Protein AF-A0A1S8KR55-F1 (afdb_monomer_lite)

pLDDT: mean 74.18, std 13.65, range [35.09, 95.5]

Foldseek 3Di:
DDDDPPPPDDDDDWDADPVRDTDDDDDDDDDPDDPPVVVVVVVVVVVVVCCVVVLNADCPPPVNVPPQPPVNVCVSNVSVVVVVVVVVVVVVVVVQVVVVVVQVVCVVVVVDDDDPNPDDDDDDDPDDDPVVVVVVVCVVVVHDDDQLVVLVPDPPRPDSVVVVVVVVVVVVVPPPPPPPPDD

InterPro domains:
  IPR021145 Portal protein SPP1 Gp6-like [PF05133] (16-171)

Organism: NCBI:txid29394

Sequence (183 aa):
IELNKEIGALLMETGVDAQGKQTKLEAKYIHKEYDVNGTESYKTRIQRDIHKFSHTPDLSDEHFSGTQSGEAMKYKLFSLEQSRAMKERHFKQGLEARYQLVENMAGVTREFTGDLSGLDYVFTPNLPESINEELVSFTNAGGRISNKTLLSQLSFVSDVEKELEMLEEEDGIIDVPVDHAHE

Structure (mmCIF, N/CA/C/O backbone):
data_AF-A0A1S8KR55-F1
#
_entry.id   AF-A0A1S8KR55-F1
#
loop_
_atom_site.group_PDB
_atom_site.id
_atom_site.type_symbol
_atom_site.label_atom_id
_atom_site.label_alt_id
_atom_site.label_comp_id
_atom_site.label_asym_id
_atom_site.label_entity_id
_atom_site.label_seq_id
_atom_site.pdbx_PDB_ins_code
_atom_site.Cartn_x
_atom_site.Cartn_y
_atom_site.Cartn_z
_atom_site.occupancy
_atom_site.B_iso_or_equiv
_atom_site.auth_seq_id
_atom_site.auth_comp_id
_atom_site.auth_asym_id
_atom_site.auth_atom_id
_atom_site.pdbx_PDB_model_num
ATOM 1 N N . ILE A 1 1 ? -55.321 -18.138 41.008 1.00 48.50 1 ILE A N 1
ATOM 2 C CA . ILE A 1 1 ? -55.511 -17.228 39.853 1.00 48.50 1 ILE A CA 1
ATOM 3 C C . ILE A 1 1 ? -56.856 -17.576 39.245 1.00 48.50 1 ILE A C 1
ATOM 5 O O . ILE A 1 1 ? -56.966 -18.620 38.612 1.00 48.50 1 ILE A O 1
ATOM 9 N N . GLU A 1 2 ? -57.876 -16.764 39.500 1.00 38.81 2 GLU A N 1
ATOM 10 C CA . GLU A 1 2 ? -59.190 -16.923 38.873 1.00 38.81 2 GLU A CA 1
ATOM 11 C C . GLU A 1 2 ? -59.319 -15.938 37.709 1.00 38.81 2 GLU A C 1
ATOM 13 O O . GLU A 1 2 ? -58.985 -14.760 37.829 1.00 38.81 2 GLU A O 1
ATOM 18 N N . LEU A 1 3 ? -59.760 -16.439 36.554 1.00 35.09 3 LEU A N 1
ATOM 19 C CA . LEU A 1 3 ? -59.959 -15.643 35.346 1.00 35.09 3 LEU A CA 1
ATOM 20 C C . LEU A 1 3 ? -61.436 -15.256 35.244 1.00 35.09 3 LEU A C 1
ATOM 22 O O . LEU A 1 3 ? -62.271 -16.101 34.922 1.00 35.09 3 LEU A O 1
ATOM 26 N N . ASN A 1 4 ? -61.754 -13.978 35.453 1.00 41.84 4 ASN A N 1
ATOM 27 C CA . ASN A 1 4 ? -63.063 -13.448 35.090 1.00 41.84 4 ASN A CA 1
ATOM 28 C C . ASN A 1 4 ? -63.005 -12.904 33.651 1.00 41.84 4 ASN A C 1
ATOM 30 O O . ASN A 1 4 ? -62.329 -11.915 33.366 1.00 41.84 4 ASN A O 1
ATOM 34 N N . LYS A 1 5 ? -63.662 -13.610 32.723 1.00 47.94 5 LYS A N 1
ATOM 35 C CA . LYS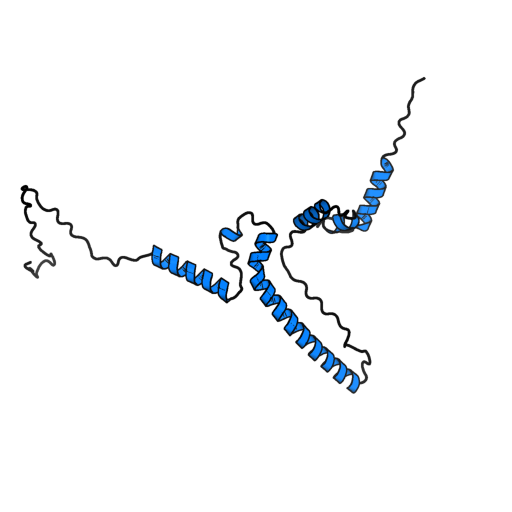 A 1 5 ? -63.553 -13.389 31.270 1.00 47.94 5 LYS A CA 1
ATOM 36 C C . LYS A 1 5 ? -64.206 -12.093 30.772 1.00 47.94 5 LYS A C 1
ATOM 38 O O . LYS A 1 5 ? -63.986 -11.744 29.618 1.00 47.94 5 LYS A O 1
ATOM 43 N N . GLU A 1 6 ? -64.959 -11.373 31.602 1.00 46.41 6 GLU A N 1
ATOM 44 C CA . GLU A 1 6 ? -65.736 -10.212 31.142 1.00 46.41 6 GLU A CA 1
ATOM 45 C C . GLU A 1 6 ? -64.978 -8.874 31.137 1.00 46.41 6 GLU A C 1
ATOM 47 O O . GLU A 1 6 ? -65.433 -7.940 30.485 1.00 46.41 6 GLU A O 1
ATOM 52 N N . ILE A 1 7 ? -63.817 -8.752 31.801 1.00 41.72 7 ILE A N 1
ATOM 53 C CA . ILE A 1 7 ? -63.145 -7.438 31.968 1.00 41.72 7 ILE A CA 1
ATOM 54 C C . ILE A 1 7 ? -61.688 -7.426 31.460 1.00 41.72 7 ILE A C 1
ATOM 56 O O . ILE A 1 7 ? -61.031 -6.392 31.471 1.00 41.72 7 ILE A O 1
ATOM 60 N N . GLY A 1 8 ? -61.144 -8.549 30.973 1.00 47.53 8 GLY A N 1
ATOM 61 C CA . GLY A 1 8 ? -59.757 -8.591 30.471 1.00 47.53 8 GLY A CA 1
ATOM 62 C C . GLY A 1 8 ? -58.700 -8.180 31.512 1.00 47.53 8 GLY A C 1
ATOM 63 O O . GLY A 1 8 ? -57.584 -7.820 31.149 1.00 47.53 8 GLY A O 1
ATOM 64 N N . ALA A 1 9 ? -59.047 -8.218 32.801 1.00 48.78 9 ALA A N 1
ATOM 65 C CA . ALA A 1 9 ? -58.175 -7.868 33.912 1.00 48.78 9 ALA A CA 1
ATOM 66 C C . ALA A 1 9 ? -57.801 -9.136 34.685 1.00 48.78 9 ALA A C 1
ATOM 68 O O . ALA A 1 9 ? -58.667 -9.893 35.130 1.00 48.78 9 ALA A O 1
ATOM 69 N N . LEU A 1 10 ? -56.497 -9.374 34.831 1.00 58.06 10 LEU A N 1
ATOM 70 C CA . LEU A 1 10 ? -55.959 -10.498 35.588 1.00 58.06 10 LEU A CA 1
ATOM 71 C C . LEU A 1 10 ? -55.885 -10.084 37.064 1.00 58.06 10 LEU A C 1
ATOM 73 O O . LEU A 1 10 ? -55.024 -9.297 37.452 1.00 58.06 10 LEU A O 1
ATOM 77 N N . LEU A 1 11 ? -56.824 -10.574 37.874 1.00 53.31 11 LEU A N 1
ATOM 78 C CA . LEU A 1 11 ? -56.822 -10.373 39.323 1.00 53.31 11 LEU A CA 1
ATOM 79 C C . LEU A 1 11 ? -55.702 -11.221 39.938 1.00 53.31 11 LEU A C 1
ATOM 81 O O . LEU A 1 11 ? -55.753 -12.452 39.941 1.00 53.31 11 LEU A O 1
ATOM 85 N N . MET A 1 12 ? -54.663 -10.546 40.425 1.00 61.03 12 MET A N 1
ATOM 86 C CA . MET A 1 12 ? -53.560 -11.150 41.168 1.00 61.03 12 MET A CA 1
ATOM 87 C C . MET A 1 12 ? -53.692 -10.771 42.642 1.00 61.03 12 MET A C 1
ATOM 89 O O . MET A 1 12 ? -53.681 -9.592 42.992 1.00 61.03 12 MET A O 1
ATOM 93 N N . GLU A 1 13 ? -53.831 -11.776 43.501 1.00 58.59 13 GLU A N 1
ATOM 94 C CA . GLU A 1 13 ? -53.926 -11.586 44.947 1.00 58.59 13 GLU A CA 1
ATOM 95 C C . GLU A 1 13 ? -52.554 -11.218 45.525 1.00 58.59 13 GLU A C 1
ATOM 97 O O . GLU A 1 13 ? -51.565 -11.924 45.324 1.00 58.59 13 GLU A O 1
ATOM 102 N N . THR A 1 14 ? -52.486 -10.101 46.250 1.00 64.44 14 THR A N 1
ATOM 103 C CA . THR A 1 14 ? -51.285 -9.708 46.995 1.00 64.44 14 THR A CA 1
ATOM 104 C C . THR A 1 14 ? -51.297 -10.381 48.363 1.00 64.44 14 THR A C 1
ATOM 106 O O . THR A 1 14 ? -52.250 -10.213 49.124 1.00 64.44 14 THR A O 1
ATOM 109 N N . GLY A 1 15 ? -50.237 -11.114 48.701 1.00 65.00 15 GLY A N 1
ATOM 110 C CA . GLY A 1 15 ? -50.041 -11.666 50.042 1.00 65.00 15 GLY A CA 1
ATOM 111 C C . GLY A 1 15 ? -49.484 -10.631 51.026 1.00 65.00 15 GLY A C 1
ATOM 112 O O . GLY A 1 15 ? -48.908 -9.612 50.631 1.00 65.00 15 GLY A O 1
ATOM 113 N N . VAL A 1 16 ? -49.619 -10.906 52.320 1.00 62.62 16 VAL A N 1
ATOM 114 C CA . VAL A 1 16 ? -48.899 -10.202 53.392 1.00 62.62 16 VAL A CA 1
ATOM 115 C C . VAL A 1 16 ? -47.647 -11.001 53.750 1.00 62.62 16 VAL A C 1
ATOM 117 O O . VAL A 1 16 ? -47.724 -12.208 53.964 1.00 62.62 16 VAL A O 1
ATOM 120 N N . ASP A 1 17 ? -46.498 -10.330 53.793 1.00 62.62 17 ASP A N 1
ATOM 121 C CA . ASP A 1 17 ? -45.246 -10.877 54.335 1.00 62.62 17 ASP A CA 1
ATOM 122 C C . ASP A 1 17 ? -45.388 -11.121 55.858 1.00 62.62 17 ASP A C 1
ATOM 124 O O . ASP A 1 17 ? -46.218 -10.492 56.517 1.00 62.62 17 ASP A O 1
ATOM 128 N N . ALA A 1 18 ? -44.556 -11.990 56.440 1.00 61.16 18 ALA A N 1
ATOM 129 C CA . ALA A 1 18 ? -44.474 -12.315 57.868 1.00 61.16 18 ALA A CA 1
ATOM 130 C C . ALA A 1 18 ? -44.276 -11.092 58.796 1.00 61.16 18 ALA A C 1
ATOM 132 O O . ALA A 1 18 ? -44.384 -11.212 60.015 1.00 61.16 18 ALA A O 1
ATOM 133 N N . GLN A 1 19 ? -43.996 -9.912 58.237 1.00 65.38 19 GLN A N 1
ATOM 134 C CA . GLN A 1 19 ? -43.867 -8.624 58.927 1.00 65.38 19 GLN A CA 1
ATOM 135 C C . GLN A 1 19 ? -45.086 -7.689 58.736 1.00 65.38 19 GLN A C 1
ATOM 137 O O . GLN A 1 19 ? -45.020 -6.511 59.076 1.00 65.38 19 GLN A O 1
ATOM 142 N N . GLY A 1 20 ? -46.203 -8.170 58.172 1.00 62.66 20 GLY A N 1
ATOM 143 C CA . GLY A 1 20 ? -47.449 -7.400 58.025 1.00 62.66 20 GLY A CA 1
ATOM 144 C C . GLY A 1 20 ? -47.432 -6.330 56.925 1.00 62.66 20 GLY A C 1
ATOM 145 O O . GLY A 1 20 ? -48.348 -5.512 56.843 1.00 62.66 20 GLY A O 1
ATOM 146 N N . LYS A 1 21 ? -46.411 -6.322 56.059 1.00 68.56 21 LYS A N 1
ATOM 147 C CA . LYS A 1 21 ? -46.303 -5.395 54.926 1.00 68.56 21 LYS A CA 1
ATOM 148 C C . LYS A 1 21 ? -46.985 -5.986 53.688 1.00 68.56 21 LYS A C 1
ATOM 150 O O . LYS A 1 21 ? -46.761 -7.148 53.350 1.00 68.56 21 LYS A O 1
ATOM 155 N N . GLN A 1 22 ? -47.799 -5.179 53.003 1.00 62.44 22 GLN A N 1
ATOM 156 C CA . GLN A 1 22 ? -48.393 -5.564 51.719 1.00 62.44 22 GLN A CA 1
ATOM 157 C C . GLN A 1 22 ? -47.282 -5.794 50.687 1.00 62.44 22 GLN A C 1
ATOM 159 O O . GLN A 1 22 ? -46.414 -4.936 50.494 1.00 62.44 22 GLN A O 1
ATOM 164 N N . THR A 1 23 ? -47.296 -6.957 50.035 1.00 63.84 23 THR A N 1
ATOM 165 C CA . THR A 1 23 ? -46.367 -7.243 48.938 1.00 63.84 23 THR A CA 1
ATOM 166 C C . THR A 1 23 ? -46.661 -6.312 47.762 1.00 63.84 23 THR A C 1
ATOM 168 O O . THR A 1 23 ? -47.798 -6.178 47.310 1.00 63.84 23 THR A O 1
ATOM 171 N N . LYS A 1 24 ? -45.628 -5.604 47.290 1.00 60.06 24 LYS A N 1
ATOM 172 C CA . LYS A 1 24 ? -45.752 -4.647 46.187 1.00 60.06 24 LYS A CA 1
ATOM 173 C C . LYS A 1 24 ? -45.819 -5.430 44.876 1.00 60.06 24 LYS A C 1
ATOM 175 O O . LYS A 1 24 ? -44.810 -5.961 44.422 1.00 60.06 24 LYS A O 1
ATOM 180 N N . LEU A 1 25 ? -47.012 -5.517 44.299 1.00 61.47 25 LEU A N 1
ATOM 181 C CA . LEU A 1 25 ? -47.251 -6.187 43.027 1.00 61.47 25 LEU A CA 1
ATOM 182 C C . LEU A 1 25 ? -47.184 -5.157 41.893 1.00 61.47 25 LEU A C 1
ATOM 184 O O . LEU A 1 25 ? -48.006 -4.247 41.822 1.00 61.47 25 LEU A O 1
ATOM 188 N N . GLU A 1 26 ? -46.190 -5.282 41.016 1.00 64.94 26 GLU A N 1
ATOM 189 C CA . GLU A 1 26 ? -46.048 -4.425 39.837 1.00 64.94 26 GLU A CA 1
ATOM 190 C C . GLU A 1 26 ? -46.506 -5.186 38.589 1.00 64.94 26 GLU A C 1
ATOM 192 O O . GLU A 1 26 ? -45.839 -6.115 38.136 1.00 64.94 26 GLU A O 1
ATOM 197 N N . ALA A 1 27 ? -47.641 -4.783 38.014 1.00 68.12 27 ALA A N 1
ATOM 198 C CA . ALA A 1 27 ? -48.063 -5.239 36.695 1.00 68.12 27 ALA A CA 1
ATOM 199 C C . ALA A 1 27 ? -47.317 -4.429 35.621 1.00 68.12 27 ALA A C 1
ATOM 201 O O . ALA A 1 27 ? -47.519 -3.220 35.495 1.00 68.12 27 ALA A O 1
ATOM 202 N N . LYS A 1 28 ? -46.437 -5.085 34.857 1.00 72.31 28 LYS A N 1
ATOM 203 C CA . LYS A 1 28 ? -45.714 -4.494 33.719 1.00 72.31 28 LYS A CA 1
ATOM 204 C C . LYS A 1 28 ? -46.181 -5.141 32.418 1.00 72.31 28 LYS A C 1
ATOM 206 O O . LYS A 1 28 ? -46.459 -6.337 32.378 1.00 72.31 28 LYS A O 1
ATOM 211 N N . TYR A 1 29 ? -46.248 -4.351 31.350 1.00 74.25 29 TYR A N 1
ATOM 212 C CA . TYR A 1 29 ? -46.485 -4.877 30.008 1.00 74.25 29 TYR A CA 1
ATOM 213 C C . TYR A 1 29 ? -45.286 -5.720 29.556 1.00 74.25 29 TYR A C 1
ATOM 215 O O . TYR A 1 29 ? -44.140 -5.271 29.651 1.00 74.25 29 TYR A O 1
ATOM 223 N N . ILE A 1 30 ? -45.553 -6.919 29.028 1.00 74.00 30 ILE A N 1
ATOM 224 C CA . ILE A 1 30 ? -44.538 -7.733 28.351 1.00 74.00 30 ILE A CA 1
ATOM 225 C C . ILE A 1 30 ? -44.193 -7.023 27.042 1.00 74.00 30 ILE A C 1
ATOM 227 O O . ILE A 1 30 ? -44.995 -6.990 26.110 1.00 74.00 30 ILE A O 1
ATOM 231 N N . HIS A 1 31 ? -43.006 -6.435 26.981 1.00 71.31 31 HIS A N 1
ATOM 232 C CA . HIS A 1 31 ? -42.427 -5.886 25.763 1.00 71.31 31 HIS A CA 1
ATOM 233 C C . HIS A 1 31 ? -41.264 -6.780 25.332 1.00 71.31 31 HIS A C 1
ATOM 235 O O . HIS A 1 31 ? -40.634 -7.434 26.161 1.00 71.31 31 HIS A O 1
ATOM 241 N N . LYS A 1 32 ? -40.994 -6.846 24.024 1.00 75.56 32 LYS A N 1
ATOM 242 C CA . LYS A 1 32 ? -39.779 -7.505 23.536 1.00 75.56 32 LYS A CA 1
ATOM 243 C C . LYS A 1 32 ? -38.587 -6.664 23.982 1.00 75.56 32 LYS A C 1
ATOM 245 O O . LYS A 1 32 ? -38.435 -5.536 23.521 1.00 75.56 32 LYS A O 1
ATOM 250 N N . GLU A 1 33 ? -37.778 -7.205 24.880 1.00 74.44 33 GLU A N 1
ATOM 251 C CA . GLU A 1 33 ? -36.482 -6.626 25.208 1.00 74.44 33 GLU A CA 1
ATOM 252 C C . GLU A 1 33 ? -35.559 -6.816 24.000 1.00 74.44 33 GLU A C 1
ATOM 254 O O . GLU A 1 33 ? -35.331 -7.938 23.546 1.00 74.44 33 GLU A O 1
ATOM 259 N N . TYR A 1 34 ? -35.084 -5.709 23.434 1.00 76.44 34 TYR A N 1
ATOM 260 C CA . TYR A 1 34 ? -34.089 -5.730 22.370 1.00 76.44 34 TYR A CA 1
ATOM 261 C C . TYR A 1 34 ? -32.732 -5.397 22.969 1.00 76.44 34 TYR A C 1
ATOM 263 O O . TYR A 1 34 ? -32.545 -4.317 23.530 1.00 76.44 34 TYR A O 1
ATOM 271 N N . ASP A 1 35 ? -31.771 -6.302 22.800 1.00 81.81 35 ASP A N 1
ATOM 272 C CA . ASP A 1 35 ? -30.373 -6.003 23.085 1.00 81.81 35 ASP A CA 1
ATOM 273 C C . ASP A 1 35 ? -29.774 -5.194 21.925 1.00 81.81 35 ASP A C 1
ATOM 275 O O . ASP A 1 35 ? -29.168 -5.720 20.983 1.00 81.81 35 ASP A O 1
ATOM 279 N N . VAL A 1 36 ? -30.004 -3.881 21.971 1.00 84.81 36 VAL A N 1
ATOM 280 C CA . VAL A 1 36 ? -29.442 -2.931 21.004 1.00 84.81 36 VAL A CA 1
ATOM 281 C C . VAL A 1 36 ? -27.911 -2.953 21.079 1.00 84.81 36 VAL A C 1
ATOM 283 O O . VAL A 1 36 ? -27.250 -2.942 20.045 1.00 84.81 36 VAL A O 1
ATOM 286 N N . ASN A 1 37 ? -27.342 -3.090 22.279 1.00 87.88 37 ASN A N 1
ATOM 287 C CA . ASN A 1 37 ? -25.895 -3.064 22.494 1.00 87.88 37 ASN A CA 1
ATOM 288 C C . ASN A 1 37 ? -25.196 -4.293 21.893 1.00 87.88 37 ASN A C 1
ATOM 290 O O . ASN A 1 37 ? -24.160 -4.156 21.235 1.00 87.88 37 ASN A O 1
ATOM 294 N N . GLY A 1 38 ? -25.767 -5.487 22.069 1.00 87.62 38 GLY A N 1
ATOM 295 C CA . GLY A 1 38 ? -25.260 -6.710 21.446 1.00 87.62 38 GLY A CA 1
ATOM 296 C C . GLY A 1 38 ? -25.376 -6.669 19.924 1.00 87.62 38 GLY A C 1
ATOM 297 O O . GLY A 1 38 ? -24.446 -7.060 19.216 1.00 87.62 38 GLY A O 1
ATOM 298 N N . THR A 1 39 ? -26.482 -6.121 19.412 1.00 89.00 39 THR A N 1
ATOM 299 C CA . THR A 1 39 ? -26.710 -5.984 17.967 1.00 89.00 39 THR A CA 1
ATOM 300 C C . THR A 1 39 ? -25.712 -5.020 17.323 1.00 89.00 39 THR A C 1
ATOM 302 O O . THR A 1 39 ? -25.133 -5.346 16.287 1.00 89.00 39 THR A O 1
ATOM 305 N N . GLU A 1 40 ? -25.464 -3.859 17.932 1.00 89.69 40 GLU A N 1
ATOM 306 C CA . GLU A 1 40 ? -24.466 -2.902 17.440 1.00 89.69 40 GLU A CA 1
ATOM 307 C C . GLU A 1 40 ? -23.046 -3.474 17.524 1.00 89.69 40 GLU A C 1
ATOM 309 O O . GLU A 1 40 ? -22.308 -3.436 16.542 1.00 89.69 40 GLU A O 1
ATOM 314 N N . SER A 1 41 ? -22.691 -4.137 18.630 1.00 90.38 41 SER A N 1
ATOM 315 C CA . SER A 1 41 ? -21.387 -4.808 18.766 1.00 90.38 41 SER A CA 1
ATOM 316 C C . SER A 1 41 ? -21.153 -5.860 17.674 1.00 90.38 41 SER A C 1
ATOM 318 O O . SER A 1 41 ? -20.046 -5.992 17.143 1.00 90.38 41 SER A O 1
ATOM 320 N N . TYR A 1 42 ? -22.201 -6.605 17.309 1.00 91.19 42 TYR A N 1
ATOM 321 C CA . TYR A 1 42 ? -22.146 -7.586 16.229 1.00 91.19 42 TYR A CA 1
ATOM 322 C C . TYR A 1 42 ? -21.947 -6.933 14.854 1.00 91.19 42 TYR A C 1
ATOM 324 O O . TYR A 1 42 ? -21.111 -7.399 14.077 1.00 91.19 42 TYR A O 1
ATOM 332 N N . LYS A 1 43 ? -22.647 -5.827 14.566 1.00 91.38 43 LYS A N 1
ATOM 333 C CA . LYS A 1 43 ? -22.465 -5.057 13.322 1.00 91.38 43 LYS A CA 1
ATOM 334 C C . LYS A 1 43 ? -21.041 -4.521 13.194 1.00 91.38 43 LYS A C 1
ATOM 336 O O . LYS A 1 43 ? -20.411 -4.739 12.161 1.00 91.38 43 LYS A O 1
ATOM 341 N N . THR A 1 44 ? -20.498 -3.917 14.252 1.00 90.44 44 THR A N 1
ATOM 342 C CA . THR A 1 44 ? -19.117 -3.404 14.265 1.00 90.44 44 THR A CA 1
ATOM 343 C C . THR A 1 44 ? -18.100 -4.518 14.026 1.00 90.44 44 THR A C 1
ATOM 345 O O . THR A 1 44 ? -17.105 -4.327 13.325 1.00 90.44 44 THR A O 1
ATOM 348 N N . ARG A 1 45 ? -18.343 -5.717 14.572 1.00 90.69 45 ARG A N 1
ATOM 349 C CA . ARG A 1 45 ? -17.504 -6.884 14.284 1.00 90.69 45 ARG A CA 1
ATOM 350 C C . ARG A 1 45 ? -17.576 -7.286 12.812 1.00 90.69 45 ARG A C 1
ATOM 352 O O . ARG A 1 45 ? -16.523 -7.490 12.221 1.00 90.69 45 ARG A O 1
ATOM 359 N N . ILE A 1 46 ? -18.772 -7.385 12.228 1.00 92.81 46 ILE A N 1
ATOM 360 C CA . ILE A 1 46 ? -18.928 -7.724 10.805 1.00 92.81 46 ILE A CA 1
ATOM 361 C C . ILE A 1 46 ? -18.199 -6.708 9.929 1.00 92.81 46 ILE A C 1
ATOM 363 O O . ILE A 1 46 ? -17.462 -7.114 9.038 1.00 92.81 46 ILE A O 1
ATOM 367 N N . GLN A 1 47 ? -18.361 -5.409 10.193 1.00 89.69 47 GLN A N 1
ATOM 368 C CA . GLN A 1 47 ? -17.649 -4.359 9.463 1.00 89.69 47 GLN A CA 1
ATOM 369 C C . GLN A 1 47 ? -16.134 -4.587 9.528 1.00 89.69 47 GLN A C 1
ATOM 371 O O . GLN A 1 47 ? -15.475 -4.671 8.492 1.00 89.69 47 GLN A O 1
ATOM 376 N N . ARG A 1 48 ? -15.584 -4.792 10.730 1.00 87.50 48 ARG A N 1
ATOM 377 C CA . ARG A 1 48 ? -14.150 -5.059 10.913 1.00 87.50 48 ARG A CA 1
ATOM 378 C C . ARG A 1 48 ? -13.688 -6.324 10.184 1.00 87.50 48 ARG A C 1
ATOM 380 O O . ARG A 1 48 ? -12.627 -6.317 9.563 1.00 87.50 48 ARG A O 1
ATOM 387 N N . ASP A 1 49 ? -14.475 -7.394 10.249 1.00 90.38 49 ASP A N 1
ATOM 388 C CA . ASP A 1 49 ? -14.175 -8.660 9.580 1.00 90.38 49 ASP A CA 1
ATOM 389 C C . ASP A 1 49 ? -14.187 -8.485 8.049 1.00 90.38 49 ASP A C 1
ATOM 391 O O . ASP A 1 49 ? -13.273 -8.968 7.382 1.00 90.38 49 ASP A O 1
ATOM 395 N N . ILE A 1 50 ? -15.140 -7.726 7.491 1.00 91.56 50 ILE A N 1
ATOM 396 C CA . ILE A 1 50 ? -15.179 -7.392 6.058 1.00 91.56 50 ILE A CA 1
ATOM 397 C C . ILE A 1 50 ? -13.878 -6.710 5.646 1.00 91.56 50 ILE A C 1
ATOM 399 O O . ILE A 1 50 ? -13.199 -7.241 4.775 1.00 91.56 50 ILE A O 1
ATOM 403 N N . HIS A 1 51 ? -13.493 -5.611 6.301 1.00 88.50 51 HIS A N 1
ATOM 404 C CA . HIS A 1 51 ? -12.273 -4.861 5.970 1.00 88.50 51 HIS A CA 1
ATOM 405 C C . HIS A 1 51 ? -10.999 -5.709 6.098 1.00 88.50 51 HIS A C 1
ATOM 407 O O . HIS A 1 51 ? -10.086 -5.612 5.273 1.00 88.50 51 HIS A O 1
ATOM 413 N N . LYS A 1 52 ? -10.955 -6.603 7.094 1.00 85.38 52 LYS A N 1
ATOM 414 C CA . LYS A 1 52 ? -9.847 -7.542 7.289 1.00 85.38 52 LYS A CA 1
ATOM 415 C C . LYS A 1 52 ? -9.733 -8.560 6.151 1.00 85.38 52 LYS A C 1
ATOM 417 O O . LYS A 1 52 ? -8.622 -8.868 5.731 1.00 85.38 52 LYS A O 1
ATOM 422 N N . PHE A 1 53 ? -10.850 -9.093 5.655 1.00 88.25 53 PHE A N 1
ATOM 423 C CA . PHE A 1 53 ? -10.842 -10.105 4.592 1.00 88.25 53 PHE A CA 1
ATOM 424 C C . PHE A 1 53 ? -10.766 -9.508 3.185 1.00 88.25 53 PHE A C 1
ATOM 426 O O . PHE A 1 53 ? -10.130 -10.085 2.302 1.00 88.25 53 PHE A O 1
ATOM 433 N N . SER A 1 54 ? -11.373 -8.346 2.954 1.00 88.44 54 SER A N 1
ATOM 434 C CA . SER A 1 54 ? -11.342 -7.653 1.663 1.00 88.44 54 SER A CA 1
ATOM 435 C C . SER A 1 54 ? -10.009 -6.958 1.389 1.00 88.44 54 SER A C 1
ATOM 437 O O . SER A 1 54 ? -9.795 -6.501 0.268 1.00 88.44 54 SER A O 1
ATOM 439 N N . HIS A 1 55 ? -9.112 -6.887 2.380 1.00 85.00 55 HIS A N 1
ATOM 440 C CA . HIS A 1 55 ? -7.859 -6.129 2.308 1.00 85.00 55 HIS A CA 1
ATOM 441 C C . HIS A 1 55 ? -8.103 -4.638 2.005 1.00 85.00 55 HIS A C 1
ATOM 443 O O . HIS A 1 55 ? -7.229 -3.963 1.461 1.00 85.00 55 HIS A O 1
ATOM 449 N N . THR A 1 56 ? -9.293 -4.119 2.338 1.00 85.56 56 THR A N 1
ATOM 450 C CA . THR A 1 56 ? -9.635 -2.704 2.163 1.00 85.56 56 THR A CA 1
ATOM 451 C C . THR A 1 56 ? -9.538 -1.994 3.507 1.00 85.56 56 THR A C 1
ATOM 453 O O . THR A 1 56 ? -10.272 -2.371 4.423 1.00 85.56 56 THR A O 1
ATOM 456 N N . PRO A 1 57 ? -8.692 -0.964 3.650 1.00 80.56 57 PRO A N 1
ATOM 457 C CA . PRO A 1 57 ? -8.606 -0.198 4.888 1.00 80.56 57 PRO A CA 1
ATOM 458 C C . PRO A 1 57 ? -9.943 0.495 5.180 1.00 80.56 57 PRO A C 1
ATOM 460 O O . PRO A 1 57 ? -10.634 0.937 4.261 1.00 80.56 57 PRO A O 1
ATOM 463 N N . ASP A 1 58 ? -10.311 0.576 6.457 1.00 81.25 58 ASP A N 1
ATOM 464 C CA . ASP A 1 58 ? -11.422 1.417 6.903 1.00 81.25 58 ASP A CA 1
ATOM 465 C C . ASP A 1 58 ? -10.888 2.834 7.148 1.00 81.25 58 ASP A C 1
ATOM 467 O O . ASP A 1 58 ? -10.071 3.056 8.042 1.00 81.25 58 ASP A O 1
ATOM 471 N N . LEU A 1 59 ? -11.309 3.780 6.307 1.00 75.12 59 LEU A N 1
ATOM 472 C CA . LEU A 1 59 ? -10.913 5.190 6.401 1.00 75.12 59 LEU A CA 1
ATOM 473 C C . LEU A 1 59 ? -11.764 5.969 7.418 1.00 75.12 59 LEU A C 1
ATOM 475 O O . LEU A 1 59 ? -11.443 7.112 7.731 1.00 75.12 59 LEU A O 1
ATOM 479 N N . SER A 1 60 ? -12.863 5.374 7.891 1.00 72.94 60 SER A N 1
ATOM 480 C CA . SER A 1 60 ? -13.827 5.990 8.810 1.00 72.94 60 SER A CA 1
ATOM 481 C C . SER A 1 60 ? -13.627 5.592 10.272 1.00 72.94 60 SER A C 1
ATOM 483 O O . SER A 1 60 ? -14.303 6.130 11.145 1.00 72.94 60 SER A O 1
ATOM 485 N N . ASP A 1 61 ? -12.700 4.672 10.548 1.00 69.69 61 ASP A N 1
ATOM 486 C CA . ASP A 1 61 ? -12.348 4.273 11.908 1.00 69.69 61 ASP A CA 1
ATOM 487 C C . ASP A 1 61 ? -11.812 5.489 12.693 1.00 69.69 61 ASP A C 1
ATOM 489 O O . ASP A 1 61 ? -10.957 6.228 12.201 1.00 69.69 61 ASP A O 1
ATOM 493 N N . GLU A 1 62 ? -12.270 5.701 13.931 1.00 64.75 62 GLU A N 1
ATOM 494 C CA . GLU A 1 62 ? -11.779 6.776 14.814 1.00 64.75 62 GLU A CA 1
ATOM 495 C C . GLU A 1 62 ? -10.259 6.684 15.027 1.00 64.75 62 GLU A C 1
ATOM 497 O O . GLU A 1 62 ? -9.565 7.693 15.194 1.00 64.75 62 GLU A O 1
ATOM 502 N N . HIS A 1 63 ? -9.701 5.472 14.939 1.00 65.62 63 HIS A N 1
ATOM 503 C CA . HIS A 1 63 ? -8.258 5.258 14.972 1.00 65.62 63 HIS A CA 1
ATOM 504 C C . HIS A 1 63 ? -7.529 5.783 13.726 1.00 65.62 63 HIS A C 1
ATOM 506 O O . HIS A 1 63 ? -6.305 5.921 13.760 1.00 65.62 63 HIS A O 1
ATOM 512 N N . PHE A 1 64 ? -8.232 6.040 12.621 1.00 61.81 64 PHE A N 1
ATOM 513 C CA . PHE A 1 64 ? -7.721 6.652 11.392 1.00 61.81 64 PHE A CA 1
ATOM 514 C C . PHE A 1 64 ? -7.694 8.185 11.473 1.00 61.81 64 PHE A C 1
ATOM 516 O O . PHE A 1 64 ? -6.769 8.787 10.940 1.00 61.81 64 PHE A O 1
ATOM 523 N N . SER A 1 65 ? -8.635 8.808 12.193 1.00 59.94 65 SER A N 1
ATOM 524 C CA . SER A 1 65 ? -8.709 10.272 12.350 1.00 59.94 65 SER A CA 1
ATOM 525 C C . SER A 1 65 ? -7.785 10.863 13.424 1.00 59.94 65 SER A C 1
ATOM 527 O O . SER A 1 65 ? -7.665 12.082 13.524 1.00 59.94 65 SER A O 1
ATOM 529 N N . GLY A 1 66 ? -7.152 10.029 14.255 1.00 59.22 66 GLY A N 1
ATOM 530 C CA . GLY A 1 66 ? -6.140 10.485 15.213 1.00 59.22 66 GLY A CA 1
ATOM 531 C C . GLY A 1 66 ? -4.830 10.866 14.521 1.00 59.22 66 GLY A C 1
ATOM 532 O O . GLY A 1 66 ? -4.589 10.438 13.399 1.00 59.22 66 GLY A O 1
ATOM 533 N N . THR A 1 67 ? -3.973 11.629 15.204 1.00 59.19 67 THR A N 1
ATOM 534 C CA . THR A 1 67 ? -2.627 12.082 14.793 1.00 59.19 67 THR A CA 1
ATOM 535 C C . THR A 1 67 ? -1.667 10.910 14.505 1.00 59.19 67 THR A C 1
ATOM 537 O O . THR A 1 67 ? -0.697 10.673 15.220 1.00 59.19 67 THR A O 1
ATOM 540 N N . GLN A 1 68 ? -1.982 10.097 13.505 1.00 61.56 68 GLN A N 1
ATOM 541 C CA . GLN A 1 68 ? -1.223 8.932 13.087 1.00 61.56 68 GLN A CA 1
ATOM 542 C C . GLN A 1 68 ? -0.063 9.448 12.238 1.00 61.56 68 GLN A C 1
ATOM 544 O O . GLN A 1 68 ? -0.285 10.145 11.249 1.00 61.56 68 GLN A O 1
ATOM 549 N N . SER A 1 69 ? 1.170 9.135 12.637 1.00 66.38 69 SER A N 1
ATOM 550 C CA . SER A 1 69 ? 2.346 9.396 11.804 1.00 66.38 69 SER A CA 1
ATOM 551 C C . SER A 1 69 ? 2.177 8.740 10.430 1.00 66.38 69 SER A C 1
ATOM 553 O O . SER A 1 69 ? 1.470 7.730 10.300 1.00 66.38 69 SER A O 1
ATOM 555 N N . GLY A 1 70 ? 2.845 9.270 9.403 1.00 67.75 70 GLY A N 1
ATOM 556 C CA . GLY A 1 70 ? 2.828 8.680 8.060 1.00 67.75 70 GLY A CA 1
ATOM 557 C C . GLY A 1 70 ? 3.224 7.199 8.068 1.00 67.75 70 GLY A C 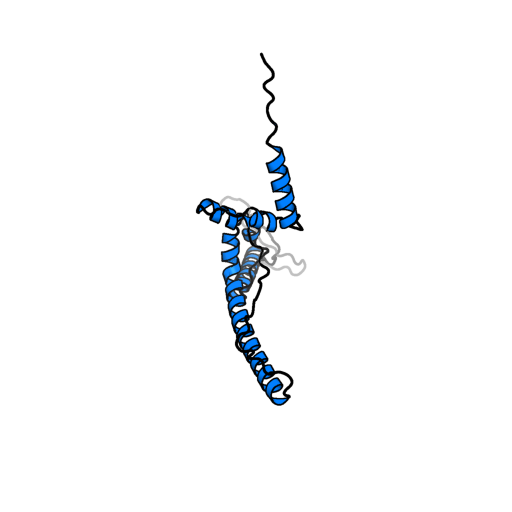1
ATOM 558 O O . GLY A 1 70 ? 2.703 6.397 7.296 1.00 67.75 70 GLY A O 1
ATOM 559 N N . GLU A 1 71 ? 4.055 6.788 9.023 1.00 71.44 71 GLU A N 1
ATOM 560 C CA . GLU A 1 71 ? 4.424 5.391 9.243 1.00 71.44 71 GLU A CA 1
ATOM 561 C C . GLU A 1 71 ? 3.270 4.509 9.755 1.00 71.44 71 GLU A C 1
ATOM 563 O O . GLU A 1 71 ? 3.065 3.405 9.248 1.00 71.44 71 GLU A O 1
ATOM 568 N N . ALA A 1 72 ? 2.446 4.991 10.688 1.00 73.19 72 ALA A N 1
ATOM 569 C CA . ALA A 1 72 ? 1.273 4.245 11.150 1.00 73.19 72 ALA A CA 1
ATOM 570 C C . ALA A 1 72 ? 0.237 4.054 10.026 1.00 73.19 72 ALA A C 1
ATOM 572 O O . ALA A 1 72 ? -0.405 3.004 9.922 1.00 73.19 72 ALA A O 1
ATOM 573 N N . MET A 1 73 ? 0.131 5.035 9.128 1.00 76.00 73 MET A N 1
ATOM 574 C CA . MET A 1 73 ? -0.707 4.951 7.931 1.00 76.00 73 MET A CA 1
ATOM 575 C C . MET A 1 73 ? -0.194 3.894 6.942 1.00 76.00 73 MET A C 1
ATOM 577 O O . MET A 1 73 ? -0.999 3.125 6.411 1.00 76.00 73 MET A O 1
ATOM 581 N N . LYS A 1 74 ? 1.132 3.768 6.765 1.00 75.94 74 LYS A N 1
ATOM 582 C CA . LYS A 1 74 ? 1.744 2.702 5.946 1.00 75.94 74 LYS A CA 1
ATOM 583 C C . LYS A 1 74 ? 1.381 1.305 6.455 1.00 75.94 74 LYS A C 1
ATOM 585 O O . LYS A 1 74 ? 0.984 0.459 5.658 1.00 75.94 74 LYS A O 1
ATOM 590 N N . TYR A 1 75 ? 1.429 1.061 7.766 1.00 78.62 75 TYR A N 1
ATOM 591 C CA . TYR A 1 75 ? 1.049 -0.245 8.326 1.00 78.62 75 TYR A CA 1
ATOM 592 C C . TYR A 1 75 ? -0.429 -0.587 8.108 1.00 78.62 75 TYR A C 1
ATOM 594 O O . TYR A 1 75 ? -0.760 -1.744 7.849 1.00 78.62 75 TYR A O 1
ATOM 602 N N . LYS A 1 76 ? -1.323 0.407 8.157 1.00 78.31 76 LYS A N 1
ATOM 603 C CA . LYS A 1 76 ? -2.749 0.202 7.855 1.00 78.31 76 LYS A CA 1
ATOM 604 C C . LYS A 1 76 ? -2.993 -0.105 6.380 1.00 78.31 76 LYS A C 1
ATOM 606 O O . LYS A 1 76 ? -3.839 -0.934 6.052 1.00 78.31 76 LYS A O 1
ATOM 611 N N . LEU A 1 77 ? -2.241 0.544 5.494 1.00 84.31 77 LEU A N 1
ATOM 612 C CA . LEU A 1 77 ? -2.339 0.358 4.047 1.00 84.31 77 LEU A CA 1
ATOM 613 C C . LEU A 1 77 ? -1.583 -0.874 3.543 1.00 84.31 77 LEU A C 1
ATOM 615 O O . LEU A 1 77 ? -1.839 -1.314 2.427 1.00 84.31 77 LEU A O 1
ATOM 619 N N . PHE A 1 78 ? -0.724 -1.485 4.360 1.00 84.44 78 PHE A N 1
ATOM 620 C CA . PHE A 1 78 ? 0.113 -2.623 3.977 1.00 84.44 78 PHE A CA 1
ATOM 621 C C . PHE A 1 78 ? -0.666 -3.746 3.281 1.00 84.44 78 PHE A C 1
ATOM 623 O O . PHE A 1 78 ? -0.263 -4.247 2.237 1.00 84.44 78 PHE A O 1
ATOM 630 N N . SER A 1 79 ? -1.829 -4.119 3.813 1.00 86.31 79 SER A N 1
ATOM 631 C CA . SER A 1 79 ? -2.655 -5.179 3.224 1.00 86.31 79 SER A CA 1
ATOM 632 C C . SER A 1 79 ? -3.161 -4.829 1.815 1.00 86.31 79 SER A C 1
ATOM 634 O O . SER A 1 79 ? -3.211 -5.692 0.935 1.00 86.31 79 SER A O 1
ATOM 636 N N . LEU A 1 80 ? -3.528 -3.564 1.597 1.00 88.25 80 LEU A N 1
ATOM 637 C CA . LEU A 1 80 ? -3.936 -3.045 0.292 1.00 88.25 80 LEU A CA 1
ATOM 638 C C . LEU A 1 80 ? -2.739 -2.994 -0.662 1.00 88.25 80 LEU A C 1
ATOM 640 O O . LEU A 1 80 ? -2.860 -3.385 -1.821 1.00 88.25 80 LEU A O 1
ATOM 644 N N . GLU A 1 81 ? -1.583 -2.578 -0.150 1.00 87.62 81 GLU A N 1
ATOM 645 C CA . GLU A 1 81 ? -0.321 -2.492 -0.882 1.00 87.62 81 GLU A CA 1
ATOM 646 C C . GLU A 1 81 ? 0.107 -3.850 -1.435 1.00 87.62 81 GLU A C 1
ATOM 648 O O . GLU A 1 81 ? 0.431 -3.978 -2.613 1.00 87.62 81 GLU A O 1
ATOM 653 N N . GLN A 1 82 ? 0.003 -4.899 -0.618 1.00 89.44 82 GLN A N 1
ATOM 654 C CA . GLN A 1 82 ? 0.285 -6.268 -1.045 1.00 89.44 82 GLN A CA 1
ATOM 655 C C . GLN A 1 82 ? -0.661 -6.716 -2.171 1.00 89.44 82 GLN A C 1
ATOM 657 O O . GLN A 1 82 ? -0.227 -7.340 -3.143 1.00 89.44 82 GLN A O 1
ATOM 662 N N . SER A 1 83 ? -1.952 -6.373 -2.080 1.00 91.00 83 SER A N 1
ATOM 663 C CA . SER A 1 83 ? -2.919 -6.653 -3.150 1.00 91.00 83 SER A CA 1
ATOM 664 C C . SER A 1 83 ? -2.584 -5.881 -4.430 1.00 91.00 83 SER A C 1
ATOM 666 O O . SER A 1 83 ? -2.660 -6.441 -5.526 1.00 91.00 83 SER A O 1
ATOM 668 N N . ARG A 1 84 ? -2.169 -4.614 -4.303 1.00 90.94 84 ARG A N 1
ATOM 669 C CA . ARG A 1 84 ? -1.730 -3.778 -5.426 1.00 90.94 84 ARG A CA 1
ATOM 670 C C . ARG A 1 84 ? -0.498 -4.369 -6.105 1.00 90.94 84 ARG A C 1
ATOM 672 O O . ARG A 1 84 ? -0.551 -4.601 -7.306 1.00 90.94 84 ARG A O 1
ATOM 679 N N . ALA A 1 85 ? 0.545 -4.706 -5.350 1.00 91.62 85 ALA A N 1
ATOM 680 C CA . ALA A 1 85 ? 1.781 -5.285 -5.875 1.00 91.62 85 ALA A CA 1
ATOM 681 C C . ALA A 1 85 ? 1.530 -6.599 -6.637 1.00 91.62 85 ALA A C 1
ATOM 683 O O . ALA A 1 85 ? 2.072 -6.826 -7.721 1.00 91.62 85 ALA A O 1
ATOM 684 N N . MET A 1 86 ? 0.646 -7.459 -6.117 1.00 93.88 86 MET A N 1
ATOM 685 C CA . MET A 1 86 ? 0.231 -8.678 -6.819 1.00 93.88 86 MET A CA 1
ATOM 686 C C . MET A 1 86 ? -0.494 -8.369 -8.135 1.00 93.88 86 MET A C 1
ATOM 688 O O . MET A 1 86 ? -0.235 -9.020 -9.150 1.00 93.88 86 MET A O 1
ATOM 692 N N . LYS A 1 87 ? -1.376 -7.362 -8.148 1.00 93.56 87 LYS A N 1
ATOM 693 C CA . LYS A 1 87 ? -2.063 -6.917 -9.369 1.00 93.56 87 LYS A CA 1
ATOM 694 C C . LYS A 1 87 ? -1.091 -6.317 -10.379 1.00 93.56 87 LYS A C 1
ATOM 696 O O . LYS A 1 87 ? -1.152 -6.702 -11.540 1.00 93.56 87 LYS A O 1
ATOM 701 N N . GLU A 1 88 ? -0.184 -5.442 -9.958 1.00 94.00 88 GLU A N 1
ATOM 702 C CA . GLU A 1 88 ? 0.856 -4.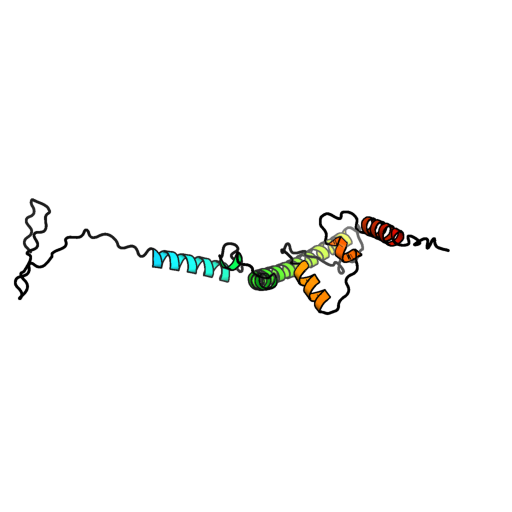851 -10.812 1.00 94.00 88 GLU A CA 1
ATOM 703 C C . GLU A 1 88 ? 1.718 -5.929 -11.465 1.00 94.00 88 GLU A C 1
ATOM 705 O O . GLU A 1 88 ? 1.952 -5.887 -12.670 1.00 94.00 88 GLU A O 1
ATOM 710 N N . ARG A 1 89 ? 2.108 -6.964 -10.711 1.00 93.50 89 ARG A N 1
ATOM 711 C CA . ARG A 1 89 ? 2.843 -8.110 -11.256 1.00 93.50 89 ARG A CA 1
ATOM 712 C C . ARG A 1 89 ? 2.061 -8.831 -12.357 1.00 93.50 89 ARG A C 1
ATOM 714 O O . ARG A 1 89 ? 2.631 -9.143 -13.400 1.00 93.50 89 ARG A O 1
ATOM 721 N N . HIS A 1 90 ? 0.774 -9.101 -12.144 1.00 95.50 90 HIS A N 1
ATOM 722 C CA . HIS A 1 90 ? -0.066 -9.729 -13.168 1.00 95.50 90 HIS A CA 1
ATOM 723 C C . HIS A 1 90 ? -0.300 -8.815 -14.375 1.00 95.50 90 HIS A C 1
ATOM 725 O O . HIS A 1 90 ? -0.284 -9.286 -15.511 1.00 95.50 90 HIS A O 1
ATOM 731 N N . PHE A 1 91 ? -0.456 -7.510 -14.151 1.00 95.00 91 PHE A N 1
ATOM 732 C CA . PHE A 1 91 ? -0.546 -6.523 -15.222 1.00 95.00 91 PHE A CA 1
ATOM 733 C C . PHE A 1 91 ? 0.734 -6.475 -16.049 1.00 95.00 91 PHE A C 1
ATOM 735 O O . PHE A 1 91 ? 0.648 -6.502 -17.271 1.00 95.00 91 PHE A O 1
ATOM 742 N N . LYS A 1 92 ? 1.906 -6.482 -15.409 1.00 93.44 92 LYS A N 1
AT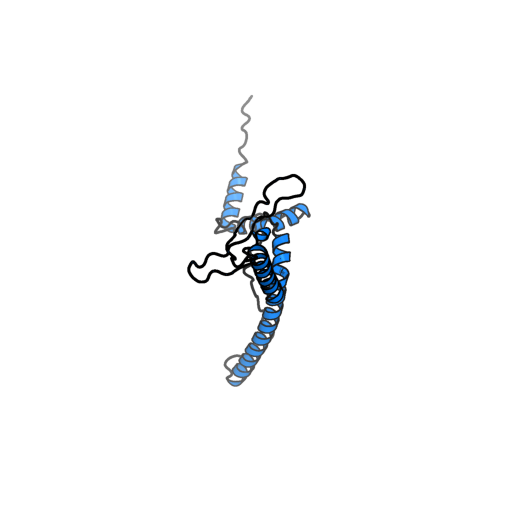OM 743 C CA . LYS A 1 92 ? 3.201 -6.532 -16.091 1.00 93.44 92 LYS A CA 1
ATOM 744 C C . LYS A 1 92 ? 3.307 -7.760 -16.995 1.00 93.44 92 LYS A C 1
ATOM 746 O O . LYS A 1 92 ? 3.590 -7.609 -18.176 1.00 93.44 92 LYS A O 1
ATOM 751 N N . GLN A 1 93 ? 2.970 -8.946 -16.485 1.00 92.25 93 GLN A N 1
ATOM 752 C CA . GLN A 1 93 ? 2.946 -10.179 -17.287 1.00 92.25 93 GLN A CA 1
ATOM 753 C C . GLN A 1 93 ? 1.983 -10.085 -18.484 1.00 92.25 93 GLN A C 1
ATOM 755 O O . GLN A 1 93 ? 2.311 -10.517 -19.588 1.00 92.25 93 GLN A O 1
ATOM 760 N N . GLY A 1 94 ? 0.793 -9.510 -18.283 1.00 94.19 94 GLY A N 1
ATOM 761 C CA . GLY A 1 94 ? -0.182 -9.310 -19.357 1.00 94.19 94 GLY A CA 1
ATOM 762 C C . GLY A 1 94 ? 0.273 -8.291 -20.405 1.00 94.19 94 GLY A C 1
ATOM 763 O O . GLY A 1 94 ? 0.037 -8.489 -21.597 1.00 94.19 94 GLY A O 1
ATOM 764 N N . LEU A 1 95 ? 0.943 -7.219 -19.978 1.00 92.50 95 LEU A N 1
ATOM 765 C CA . LEU A 1 95 ? 1.524 -6.217 -20.868 1.00 92.50 95 LEU A CA 1
ATOM 766 C C . LEU A 1 95 ? 2.664 -6.821 -21.685 1.00 92.50 95 LEU A C 1
ATOM 768 O O . LEU A 1 95 ? 2.625 -6.715 -22.905 1.00 92.50 95 LEU A O 1
ATOM 772 N N . GLU A 1 96 ? 3.600 -7.531 -21.055 1.00 90.56 96 GLU A N 1
ATOM 773 C CA . GLU A 1 96 ? 4.685 -8.237 -21.749 1.00 90.56 96 GLU A CA 1
ATOM 774 C C . GLU A 1 96 ? 4.140 -9.175 -22.834 1.00 90.56 96 GLU A C 1
ATOM 776 O O . GLU A 1 96 ? 4.532 -9.070 -23.995 1.00 90.56 96 GLU A O 1
ATOM 781 N N . ALA A 1 97 ? 3.161 -10.022 -22.497 1.00 90.94 97 ALA A N 1
ATOM 782 C CA . ALA A 1 97 ? 2.527 -10.914 -23.467 1.00 90.94 97 ALA A CA 1
ATOM 783 C C . ALA A 1 97 ? 1.844 -10.146 -24.615 1.00 90.94 97 ALA A C 1
ATOM 785 O O . ALA A 1 97 ? 1.918 -10.548 -25.777 1.00 90.94 97 ALA A O 1
ATOM 786 N N . ARG A 1 98 ? 1.189 -9.017 -24.315 1.00 91.06 98 ARG A N 1
ATOM 787 C CA . ARG A 1 98 ? 0.551 -8.167 -25.328 1.00 91.06 98 ARG A CA 1
ATOM 788 C C . ARG A 1 98 ? 1.578 -7.541 -26.269 1.00 91.06 98 ARG A C 1
ATOM 790 O O . ARG A 1 98 ? 1.354 -7.553 -27.477 1.00 91.06 98 ARG A O 1
ATOM 797 N N . TYR A 1 99 ? 2.673 -6.998 -25.748 1.00 89.31 99 TYR A N 1
ATOM 798 C CA . TYR A 1 99 ? 3.703 -6.369 -26.574 1.00 89.31 99 TYR A CA 1
ATOM 799 C C . TYR A 1 99 ? 4.469 -7.394 -27.414 1.00 89.31 99 TYR A C 1
ATOM 801 O O . TYR A 1 99 ? 4.711 -7.123 -28.585 1.00 89.31 99 TYR A O 1
ATOM 809 N N . GLN A 1 100 ? 4.708 -8.604 -26.899 1.00 87.50 100 GLN A N 1
ATOM 810 C CA . GLN A 1 100 ? 5.236 -9.720 -27.697 1.00 87.50 100 GLN A CA 1
ATOM 811 C C . GLN A 1 100 ? 4.312 -10.085 -28.870 1.00 87.50 100 GLN A C 1
ATOM 813 O O . GLN A 1 100 ? 4.769 -10.355 -29.978 1.00 87.50 100 GLN A O 1
ATOM 818 N N . LEU A 1 101 ? 2.989 -10.094 -28.669 1.00 87.62 101 LEU A N 1
ATOM 819 C CA . LEU A 1 101 ? 2.038 -10.334 -29.763 1.00 87.62 101 LEU A CA 1
ATOM 820 C C . LEU A 1 101 ? 2.066 -9.213 -30.808 1.00 87.62 101 LEU A C 1
ATOM 822 O O . LEU A 1 101 ? 2.014 -9.496 -32.005 1.00 87.62 101 LEU A O 1
ATOM 826 N N . VAL A 1 102 ? 2.161 -7.957 -30.364 1.00 87.19 102 VAL A N 1
ATOM 827 C CA . VAL A 1 102 ? 2.287 -6.796 -31.257 1.00 87.19 102 VAL A CA 1
ATOM 828 C C . VAL A 1 102 ? 3.580 -6.876 -32.067 1.00 87.19 102 VAL A C 1
ATOM 830 O O . VAL A 1 102 ? 3.533 -6.667 -33.274 1.00 87.19 102 VAL A O 1
ATOM 833 N N . GLU A 1 103 ? 4.698 -7.245 -31.442 1.00 85.12 103 GLU A N 1
ATOM 834 C CA . GLU A 1 103 ? 5.984 -7.465 -32.111 1.00 85.12 103 GLU A CA 1
ATOM 835 C C . GLU A 1 103 ? 5.886 -8.550 -33.191 1.00 85.12 103 GLU A C 1
ATOM 837 O O . GLU A 1 103 ? 6.252 -8.325 -34.346 1.00 85.12 103 GLU A O 1
ATOM 842 N N . ASN A 1 104 ? 5.305 -9.702 -32.849 1.00 84.06 104 ASN A N 1
ATOM 843 C CA . ASN A 1 104 ? 5.103 -10.798 -33.795 1.00 84.06 104 ASN A CA 1
ATOM 844 C C . ASN A 1 104 ? 4.238 -10.375 -34.991 1.00 84.06 104 ASN A C 1
ATOM 846 O O . ASN A 1 104 ? 4.549 -10.705 -36.134 1.00 84.06 104 ASN A O 1
ATOM 850 N N . MET A 1 105 ? 3.163 -9.624 -34.745 1.00 84.25 105 MET A N 1
ATOM 851 C CA . MET A 1 105 ? 2.286 -9.125 -35.804 1.00 84.25 105 MET A CA 1
ATOM 852 C C . MET A 1 105 ? 2.990 -8.075 -36.675 1.00 84.25 105 MET A C 1
ATOM 854 O O . MET A 1 105 ? 2.886 -8.117 -37.899 1.00 84.25 105 MET A O 1
ATOM 858 N N . ALA A 1 106 ? 3.752 -7.170 -36.064 1.00 82.31 106 ALA A N 1
ATOM 859 C CA . ALA A 1 106 ? 4.534 -6.158 -36.762 1.00 82.31 106 ALA A CA 1
ATOM 860 C C . ALA A 1 106 ? 5.601 -6.769 -37.683 1.00 82.31 106 ALA A C 1
ATOM 862 O O . ALA A 1 106 ? 5.770 -6.309 -38.816 1.00 82.31 106 ALA A O 1
ATOM 863 N N . GLY A 1 107 ? 6.262 -7.843 -37.238 1.00 78.94 107 GLY A N 1
ATOM 864 C CA . GLY A 1 107 ? 7.210 -8.601 -38.054 1.00 78.94 107 GLY A CA 1
ATOM 865 C C . GLY A 1 107 ? 6.565 -9.239 -39.291 1.00 78.94 107 GLY A C 1
ATOM 866 O O . GLY A 1 107 ? 7.189 -9.289 -40.352 1.00 78.94 107 GLY A O 1
ATOM 867 N N . VAL A 1 108 ? 5.298 -9.664 -39.194 1.00 80.19 108 VAL A N 1
ATOM 868 C CA . VAL A 1 108 ? 4.522 -10.190 -40.334 1.00 80.19 108 VAL A CA 1
ATOM 869 C C . VAL A 1 108 ? 4.168 -9.082 -41.329 1.00 80.19 108 VAL A C 1
ATOM 871 O O . VAL A 1 108 ? 4.336 -9.269 -42.535 1.00 80.19 108 VAL A O 1
ATOM 874 N N . THR A 1 109 ? 3.718 -7.920 -40.847 1.00 78.75 109 THR A N 1
ATOM 875 C CA . THR A 1 109 ? 3.308 -6.792 -41.706 1.00 78.75 109 THR A CA 1
ATOM 876 C C . THR A 1 109 ? 4.502 -5.994 -42.256 1.00 78.75 109 THR A C 1
ATOM 878 O O . THR A 1 109 ? 4.336 -5.207 -43.183 1.00 78.75 109 THR A O 1
ATOM 881 N N . ARG A 1 110 ? 5.724 -6.221 -41.740 1.00 72.75 110 ARG A N 1
ATOM 882 C CA . ARG A 1 110 ? 6.961 -5.472 -42.062 1.00 72.75 110 ARG A CA 1
ATOM 883 C C . ARG A 1 110 ? 6.881 -3.966 -41.776 1.00 72.75 110 ARG A C 1
ATOM 885 O O . ARG A 1 110 ? 7.683 -3.198 -42.300 1.00 72.75 110 ARG A O 1
ATOM 892 N N . GLU A 1 111 ? 5.936 -3.543 -40.943 1.00 72.19 111 GLU A N 1
ATOM 893 C CA . GLU A 1 111 ? 5.757 -2.135 -40.565 1.00 72.19 111 GLU A CA 1
ATOM 894 C C . GLU A 1 111 ? 6.732 -1.702 -39.463 1.00 72.19 111 GLU A C 1
ATOM 896 O O . GLU A 1 111 ? 7.043 -0.518 -39.348 1.00 72.19 111 GLU A O 1
ATOM 901 N N . PHE A 1 112 ? 7.244 -2.647 -38.666 1.00 68.06 112 PHE A N 1
ATOM 902 C CA . PHE A 1 112 ? 8.155 -2.359 -37.562 1.00 68.06 112 PHE A CA 1
ATOM 903 C C . PHE A 1 112 ? 9.101 -3.540 -37.287 1.00 68.06 112 PHE A C 1
ATOM 905 O O . PHE A 1 112 ? 8.689 -4.697 -37.298 1.00 68.06 112 PHE A O 1
ATOM 912 N N . THR A 1 113 ? 10.381 -3.231 -37.060 1.00 64.81 113 THR A N 1
ATOM 913 C CA . THR A 1 113 ? 11.480 -4.191 -36.821 1.00 64.81 113 THR A CA 1
ATOM 914 C C . THR A 1 113 ? 12.295 -3.818 -35.577 1.00 64.81 113 THR A C 1
ATOM 916 O O . THR A 1 113 ? 13.520 -3.935 -35.577 1.00 64.81 113 THR A O 1
ATOM 919 N N . GLY A 1 114 ? 11.641 -3.270 -34.552 1.00 68.81 114 GLY A N 1
ATOM 920 C CA . GLY A 1 114 ? 12.265 -2.987 -33.260 1.00 68.81 114 GLY A CA 1
ATOM 921 C C . GLY A 1 114 ? 12.013 -4.111 -32.257 1.00 68.81 114 GLY A C 1
ATOM 922 O O . GLY A 1 114 ? 10.967 -4.751 -32.302 1.00 68.81 114 GLY A O 1
ATOM 923 N N . ASP A 1 115 ? 12.969 -4.316 -31.355 1.00 72.62 115 ASP A N 1
ATOM 924 C CA . ASP A 1 115 ? 12.852 -5.234 -30.222 1.00 72.62 115 ASP A CA 1
ATOM 925 C C . ASP A 1 115 ? 12.045 -4.558 -29.099 1.00 72.62 115 ASP A C 1
ATOM 927 O O . ASP A 1 115 ? 12.432 -3.500 -28.593 1.00 72.62 115 ASP A O 1
ATOM 931 N N . LEU A 1 116 ? 10.897 -5.140 -28.744 1.00 72.50 116 LEU A N 1
ATOM 932 C CA . LEU A 1 116 ? 10.003 -4.639 -27.689 1.00 72.50 116 LEU A CA 1
ATOM 933 C C . LEU A 1 116 ? 10.214 -5.363 -26.346 1.00 72.50 116 LEU A C 1
ATOM 935 O O . LEU A 1 116 ? 9.485 -5.103 -25.387 1.00 72.50 116 LEU A O 1
ATOM 939 N N . SER A 1 117 ? 11.211 -6.248 -26.244 1.00 70.94 117 SER A N 1
ATOM 940 C CA . SER A 1 117 ? 11.492 -7.024 -25.028 1.00 70.94 117 SER A CA 1
ATOM 941 C C . SER A 1 117 ? 12.092 -6.204 -23.875 1.00 70.94 117 SER A C 1
ATOM 943 O O . SER A 1 117 ? 12.034 -6.638 -22.726 1.00 70.94 117 SER A O 1
ATOM 945 N N . GLY A 1 118 ? 12.619 -5.007 -24.157 1.00 77.38 118 GLY A N 1
ATOM 946 C CA . GLY A 1 118 ? 13.245 -4.104 -23.180 1.00 77.38 118 GLY A CA 1
ATOM 947 C C . GLY A 1 118 ? 12.331 -3.023 -22.589 1.00 77.38 118 GLY A C 1
ATOM 948 O O . GLY A 1 118 ? 12.833 -2.014 -22.103 1.00 77.38 118 GLY A O 1
ATOM 949 N N . LEU A 1 119 ? 11.005 -3.168 -22.683 1.00 81.81 119 LEU A N 1
ATOM 950 C CA . LEU A 1 119 ? 10.065 -2.170 -22.163 1.00 81.81 119 LEU A CA 1
ATOM 951 C C . LEU A 1 119 ? 10.005 -2.179 -20.627 1.00 81.81 119 LEU A C 1
ATOM 953 O O . LEU A 1 119 ? 9.638 -3.184 -20.015 1.00 81.81 119 LEU A O 1
ATOM 957 N N . ASP A 1 120 ? 10.268 -1.021 -20.020 1.00 84.88 120 ASP A N 1
ATOM 958 C CA . ASP A 1 120 ? 10.040 -0.786 -18.595 1.00 84.88 120 ASP A CA 1
ATOM 959 C C . ASP A 1 120 ? 8.640 -0.215 -18.343 1.00 84.88 120 ASP A C 1
ATOM 961 O O . ASP A 1 120 ? 8.244 0.819 -18.886 1.00 84.88 120 ASP A O 1
ATOM 965 N N . TYR A 1 121 ? 7.884 -0.892 -17.478 1.00 86.62 121 TYR A N 1
ATOM 966 C CA . TYR A 1 121 ? 6.544 -0.475 -17.066 1.00 86.62 121 TYR A CA 1
ATOM 967 C C . TYR A 1 121 ? 6.612 0.208 -15.702 1.00 86.62 121 TYR A C 1
ATOM 969 O O . TYR A 1 121 ? 6.946 -0.431 -14.702 1.00 86.62 121 TYR A O 1
ATOM 977 N N . VAL A 1 122 ? 6.261 1.494 -15.659 1.00 88.75 122 VAL A N 1
ATOM 978 C CA . VAL A 1 122 ? 6.218 2.288 -14.426 1.00 88.75 122 VAL A CA 1
ATOM 979 C C . VAL A 1 122 ? 4.772 2.403 -13.951 1.00 88.75 122 VAL A C 1
ATOM 981 O O . VAL A 1 122 ? 3.927 2.965 -14.645 1.00 88.75 122 VAL A O 1
ATOM 984 N N . PHE A 1 123 ? 4.493 1.874 -12.760 1.00 87.88 123 PHE A N 1
ATOM 985 C CA . PHE A 1 123 ? 3.211 2.030 -12.073 1.00 87.88 123 PHE A CA 1
ATOM 986 C C . PHE A 1 123 ? 3.380 3.047 -10.942 1.00 87.88 123 PHE A C 1
ATOM 988 O O . PHE A 1 123 ? 4.174 2.827 -10.030 1.00 87.88 123 PHE A O 1
ATOM 995 N N . THR A 1 124 ? 2.650 4.160 -11.001 1.00 85.56 124 THR A N 1
ATOM 996 C CA . THR A 1 124 ? 2.691 5.221 -9.985 1.00 85.56 124 THR A CA 1
ATOM 997 C C . THR A 1 124 ? 1.478 5.125 -9.060 1.00 85.56 124 THR A C 1
ATOM 999 O O . THR A 1 124 ? 0.345 5.324 -9.511 1.00 85.56 124 THR A O 1
ATOM 1002 N N . PR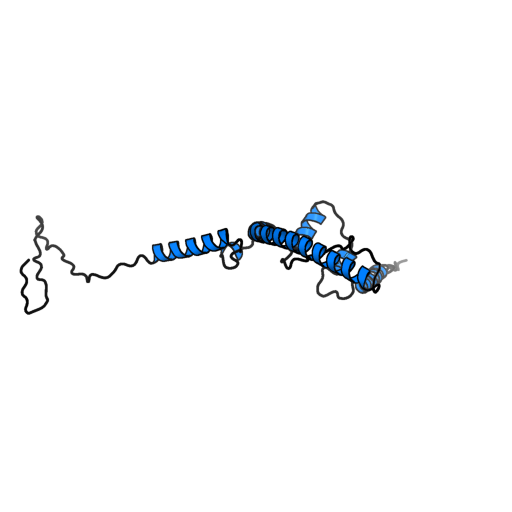O A 1 125 ? 1.668 4.815 -7.767 1.00 80.00 125 PRO A N 1
ATOM 1003 C CA . PRO A 1 125 ? 0.565 4.763 -6.824 1.00 80.00 125 PRO A CA 1
ATOM 1004 C C . PRO A 1 125 ? 0.121 6.162 -6.397 1.00 80.00 125 PRO A C 1
ATOM 1006 O O . PRO A 1 125 ? 0.934 7.059 -6.206 1.00 80.00 125 PRO A O 1
ATOM 1009 N N . ASN A 1 126 ? -1.184 6.335 -6.195 1.00 75.12 126 ASN A N 1
ATOM 1010 C CA . ASN A 1 126 ? -1.754 7.569 -5.655 1.00 75.12 126 ASN A CA 1
ATOM 1011 C C . ASN A 1 126 ? -1.914 7.455 -4.132 1.00 75.12 126 ASN A C 1
ATOM 1013 O O . ASN A 1 126 ? -3.031 7.330 -3.623 1.00 75.12 126 ASN A O 1
ATOM 1017 N N . LEU A 1 127 ? -0.791 7.389 -3.417 1.00 74.19 127 LEU A N 1
ATOM 1018 C CA . LEU A 1 127 ? -0.767 7.361 -1.956 1.00 74.19 127 LEU A CA 1
ATOM 1019 C C . LEU A 1 127 ? -0.400 8.750 -1.414 1.00 74.19 127 LEU A C 1
ATOM 1021 O O . LEU A 1 127 ? 0.454 9.415 -1.994 1.00 74.19 127 LEU A O 1
ATOM 1025 N N . PRO A 1 128 ? -1.015 9.201 -0.306 1.00 67.94 128 PRO A N 1
ATOM 1026 C CA . PRO A 1 128 ? -0.572 10.414 0.366 1.00 67.94 128 PRO A CA 1
ATOM 1027 C C . PRO A 1 128 ? 0.805 10.164 0.994 1.00 67.94 128 PRO A C 1
ATOM 1029 O O . PRO A 1 128 ? 0.928 9.417 1.965 1.00 67.94 128 PRO A O 1
ATOM 1032 N N . GLU A 1 129 ? 1.845 10.764 0.418 1.00 66.44 129 GLU A N 1
ATOM 1033 C CA . GLU A 1 129 ? 3.218 10.665 0.911 1.00 66.44 129 GLU A CA 1
ATOM 1034 C C . GLU A 1 129 ? 3.550 11.825 1.855 1.00 66.44 129 GLU A C 1
ATOM 1036 O O . GLU A 1 129 ? 3.386 13.001 1.524 1.00 66.44 129 GLU A O 1
ATOM 1041 N N . SER A 1 130 ? 4.057 11.495 3.045 1.00 68.94 130 SER A N 1
ATOM 1042 C CA . SER A 1 130 ? 4.587 12.476 3.995 1.00 68.94 130 SER A CA 1
ATOM 1043 C C . SER A 1 130 ? 6.031 12.829 3.640 1.00 68.94 130 SER A C 1
ATOM 1045 O O . SER A 1 130 ? 6.959 12.441 4.349 1.00 68.94 130 SER A O 1
ATOM 1047 N N . ILE A 1 131 ? 6.226 13.593 2.563 1.00 68.31 131 ILE A N 1
ATOM 1048 C CA . ILE A 1 131 ? 7.555 14.062 2.121 1.00 68.31 131 ILE A CA 1
ATOM 1049 C C . ILE A 1 131 ? 8.305 14.753 3.275 1.00 68.31 131 ILE A C 1
ATOM 1051 O O . ILE A 1 131 ? 9.498 14.546 3.465 1.00 68.31 131 ILE A O 1
ATOM 1055 N N . ASN A 1 132 ? 7.597 15.504 4.125 1.00 72.25 132 ASN A N 1
ATOM 1056 C CA . ASN A 1 132 ? 8.186 16.162 5.295 1.00 72.25 132 ASN A CA 1
ATOM 1057 C C . ASN A 1 132 ? 8.829 15.187 6.296 1.00 72.25 132 ASN A C 1
ATOM 1059 O O . ASN A 1 132 ? 9.892 15.487 6.831 1.00 72.25 132 ASN A O 1
ATOM 1063 N N . GLU A 1 133 ? 8.210 14.031 6.556 1.00 72.38 133 GLU A N 1
ATOM 1064 C CA . GLU A 1 133 ? 8.782 13.033 7.471 1.00 72.38 133 GLU A CA 1
ATOM 1065 C C . GLU A 1 133 ? 10.066 12.437 6.881 1.00 72.38 133 GLU A C 1
ATOM 1067 O O . GLU A 1 133 ? 11.062 12.298 7.586 1.00 72.38 133 GLU A O 1
ATOM 1072 N N . GLU A 1 134 ? 10.077 12.165 5.575 1.00 71.69 134 GLU A N 1
ATOM 1073 C CA . GLU A 1 134 ? 11.250 11.644 4.871 1.00 71.69 134 GLU A CA 1
ATOM 1074 C C . GLU A 1 134 ? 12.410 12.648 4.855 1.00 71.69 134 GLU A C 1
ATOM 1076 O O . GLU A 1 134 ? 13.549 12.283 5.154 1.00 71.69 134 GLU A O 1
ATOM 1081 N N . LEU A 1 135 ? 12.126 13.928 4.594 1.00 73.94 135 LEU A N 1
ATOM 1082 C CA . LEU A 1 135 ? 13.125 15.000 4.630 1.00 73.94 135 LEU A CA 1
ATOM 1083 C C . LEU A 1 135 ? 13.733 15.157 6.031 1.00 73.94 135 LEU A C 1
ATOM 1085 O O . LEU A 1 135 ? 14.951 15.297 6.169 1.00 73.94 135 LEU A O 1
ATOM 1089 N N . VAL A 1 136 ? 12.912 15.093 7.084 1.00 76.88 136 VAL A N 1
ATOM 1090 C CA . VAL A 1 136 ? 13.382 15.133 8.478 1.00 76.88 136 VAL A CA 1
ATOM 1091 C C . VAL A 1 136 ? 14.233 13.902 8.804 1.00 76.88 136 VAL A C 1
ATOM 1093 O O . VAL A 1 136 ? 15.310 14.037 9.380 1.00 76.88 136 VAL A O 1
ATOM 1096 N N . SER A 1 137 ? 13.819 12.699 8.405 1.00 75.25 137 SER A N 1
ATOM 1097 C CA . SER A 1 137 ? 14.619 11.483 8.602 1.00 75.25 137 SER A CA 1
ATOM 1098 C C . SER A 1 137 ? 15.955 11.529 7.851 1.00 75.25 137 SER A C 1
ATOM 1100 O O . SER A 1 137 ? 16.981 11.144 8.411 1.00 75.25 137 SER A O 1
ATOM 1102 N N . PHE A 1 138 ? 15.970 12.035 6.617 1.00 75.94 138 PHE A N 1
ATOM 1103 C CA . PHE A 1 138 ? 17.177 12.140 5.796 1.00 75.94 138 PHE A CA 1
ATOM 1104 C C . PHE A 1 138 ? 18.171 13.178 6.333 1.00 75.94 138 PHE A C 1
ATOM 1106 O O . PHE A 1 138 ? 19.370 12.908 6.424 1.00 75.94 138 PHE A O 1
ATOM 1113 N N . THR A 1 139 ? 17.680 14.350 6.742 1.00 79.19 139 THR A N 1
ATOM 1114 C CA . THR A 1 139 ? 18.516 15.392 7.362 1.00 79.19 139 THR A CA 1
ATOM 1115 C C . THR A 1 139 ? 19.073 14.939 8.710 1.00 79.19 139 THR A C 1
ATOM 1117 O O . THR A 1 139 ? 20.265 15.109 8.967 1.00 79.19 139 THR A O 1
ATOM 1120 N N . ASN A 1 140 ? 18.264 14.263 9.533 1.00 79.88 140 ASN A N 1
ATOM 1121 C CA . ASN A 1 140 ? 18.719 13.666 10.793 1.00 79.88 140 ASN A CA 1
ATOM 1122 C C . ASN A 1 140 ? 19.782 12.571 10.590 1.00 79.88 140 ASN A C 1
ATOM 1124 O O . ASN A 1 140 ? 20.651 12.399 11.442 1.00 79.88 140 ASN A O 1
ATOM 1128 N N . ALA A 1 141 ? 19.754 11.856 9.461 1.00 78.56 141 ALA A N 1
ATOM 1129 C CA . ALA A 1 141 ? 20.778 10.879 9.086 1.00 78.56 141 ALA A CA 1
ATOM 1130 C C . ALA A 1 141 ? 22.093 11.519 8.582 1.00 78.56 141 ALA A C 1
ATOM 1132 O O . ALA A 1 141 ? 23.027 10.802 8.223 1.00 78.56 141 ALA A O 1
ATOM 1133 N N . GLY A 1 142 ? 22.187 12.855 8.558 1.00 75.25 142 GLY A N 1
ATOM 1134 C CA . GLY A 1 142 ? 23.362 13.601 8.099 1.00 75.25 142 GLY A CA 1
ATOM 1135 C C . GLY A 1 142 ? 23.389 13.868 6.592 1.00 75.25 142 GLY A C 1
ATOM 1136 O O . GLY A 1 142 ? 24.402 14.335 6.069 1.00 75.25 142 GLY A O 1
ATOM 1137 N N . GLY A 1 143 ? 22.294 13.584 5.882 1.00 77.44 143 GLY A N 1
ATOM 1138 C CA . GLY A 1 143 ? 22.153 13.890 4.465 1.00 77.44 143 GLY A CA 1
ATOM 1139 C C . GLY A 1 143 ? 21.973 15.391 4.225 1.00 77.44 143 GLY A C 1
ATOM 1140 O O . GLY A 1 143 ? 21.184 16.054 4.898 1.00 77.44 143 GLY A O 1
ATOM 1141 N N . ARG A 1 144 ? 22.689 15.944 3.241 1.00 74.38 144 ARG A N 1
ATOM 1142 C CA . ARG A 1 144 ? 22.472 17.317 2.757 1.00 74.38 144 ARG A CA 1
ATOM 1143 C C . ARG A 1 144 ? 21.606 17.257 1.506 1.00 74.38 144 ARG A C 1
ATOM 1145 O O . ARG A 1 144 ? 21.928 16.526 0.573 1.00 74.38 144 ARG A O 1
ATOM 1152 N N . ILE A 1 145 ? 20.514 18.010 1.500 1.00 75.25 145 ILE A N 1
ATOM 1153 C CA . ILE A 1 145 ? 19.589 18.098 0.367 1.00 75.25 145 ILE A CA 1
ATOM 1154 C C . ILE A 1 145 ? 19.958 19.345 -0.434 1.00 75.25 145 ILE A C 1
ATOM 1156 O O . ILE A 1 145 ? 20.290 20.376 0.152 1.00 75.25 145 ILE A O 1
ATOM 1160 N N . SER A 1 146 ? 19.947 19.251 -1.763 1.00 78.69 146 SER A N 1
ATOM 1161 C CA . SER A 1 146 ? 20.183 20.416 -2.614 1.00 78.69 146 SER A CA 1
ATOM 1162 C C . SER A 1 146 ? 18.986 21.368 -2.564 1.00 78.69 146 SER A C 1
ATOM 1164 O O . SER A 1 146 ? 17.830 20.939 -2.492 1.00 78.69 146 SER A O 1
ATOM 1166 N N . ASN A 1 147 ? 19.257 22.669 -2.671 1.00 73.12 147 ASN A N 1
ATOM 1167 C CA . ASN A 1 147 ? 18.209 23.690 -2.729 1.00 73.12 147 ASN A CA 1
ATOM 1168 C C . ASN A 1 147 ? 17.256 23.443 -3.913 1.00 73.12 147 ASN A C 1
ATOM 1170 O O . ASN A 1 147 ? 16.049 23.604 -3.767 1.00 73.12 147 ASN A O 1
ATOM 1174 N N . LYS A 1 148 ? 17.775 22.924 -5.039 1.00 75.81 148 LYS A N 1
ATOM 1175 C CA . LYS A 1 148 ? 16.978 22.501 -6.205 1.00 75.81 148 LYS A CA 1
ATOM 1176 C C . LYS A 1 148 ? 15.902 21.478 -5.829 1.00 75.81 148 LYS A C 1
ATOM 1178 O O . LYS A 1 148 ? 14.745 21.626 -6.212 1.00 75.81 148 LYS A O 1
ATOM 1183 N N . THR A 1 149 ? 16.263 20.451 -5.059 1.00 74.75 149 THR A N 1
ATOM 1184 C CA . THR A 1 149 ? 15.307 19.415 -4.652 1.00 74.75 149 THR A CA 1
ATOM 1185 C C . THR A 1 149 ? 14.285 19.955 -3.651 1.00 74.75 149 THR A C 1
ATOM 1187 O O . THR A 1 149 ? 13.110 19.633 -3.783 1.00 74.75 149 THR A O 1
ATOM 1190 N N . LEU A 1 150 ? 14.679 20.811 -2.700 1.00 74.31 150 LEU A N 1
ATOM 1191 C CA . LEU A 1 150 ? 13.735 21.433 -1.757 1.00 74.31 150 LEU A CA 1
ATOM 1192 C C . LEU A 1 150 ? 12.708 22.331 -2.457 1.00 74.31 150 LEU A C 1
ATOM 1194 O O . LEU A 1 150 ? 11.516 22.222 -2.180 1.00 74.31 150 LEU A O 1
ATOM 1198 N N . LEU A 1 151 ? 13.156 23.168 -3.393 1.00 75.44 151 LEU A N 1
ATOM 1199 C CA . LEU A 1 151 ? 12.286 24.065 -4.156 1.00 75.44 151 LEU A CA 1
ATOM 1200 C C . LEU A 1 151 ? 11.298 23.289 -5.035 1.00 75.44 151 LEU A C 1
ATOM 1202 O O . LEU A 1 151 ? 10.137 23.672 -5.130 1.00 75.44 151 LEU A O 1
ATOM 1206 N N . SER A 1 152 ? 11.717 22.146 -5.592 1.00 77.44 152 SER A N 1
ATOM 1207 C CA . SER A 1 152 ? 10.833 21.275 -6.384 1.00 77.44 152 SER A CA 1
ATOM 1208 C C . SER A 1 152 ? 9.663 20.667 -5.596 1.00 77.44 152 SER A C 1
ATOM 1210 O O . SER A 1 152 ? 8.686 20.232 -6.199 1.00 77.44 152 SER A O 1
ATOM 1212 N N . GLN A 1 153 ? 9.733 20.651 -4.259 1.00 74.00 153 GLN A N 1
ATOM 1213 C CA . GLN A 1 153 ? 8.654 20.154 -3.394 1.00 74.00 153 GLN A CA 1
ATOM 1214 C C . GLN A 1 153 ? 7.587 21.215 -3.086 1.00 74.00 153 GLN A C 1
ATOM 1216 O O . GLN A 1 153 ? 6.520 20.897 -2.556 1.00 74.00 153 GLN A O 1
ATOM 1221 N N . LEU A 1 154 ? 7.853 22.489 -3.383 1.00 74.62 154 LEU A N 1
ATOM 1222 C CA . LEU A 1 154 ? 6.946 23.584 -3.067 1.00 74.62 154 LEU A CA 1
ATOM 1223 C C . LEU A 1 154 ? 5.914 23.746 -4.184 1.00 74.62 154 LEU A C 1
ATOM 1225 O O . LEU A 1 154 ? 6.223 24.180 -5.286 1.00 74.62 154 LEU A O 1
ATOM 1229 N N . SER A 1 155 ? 4.652 23.454 -3.871 1.00 67.12 155 SER A N 1
ATOM 1230 C CA . SER A 1 155 ? 3.531 23.526 -4.829 1.00 67.12 155 SER A CA 1
ATOM 1231 C C . SER A 1 155 ? 3.300 24.901 -5.480 1.00 67.12 155 SER A C 1
ATOM 1233 O O . SER A 1 155 ? 2.623 24.982 -6.502 1.00 67.12 155 SER A O 1
ATOM 1235 N N . PHE A 1 156 ? 3.839 25.978 -4.904 1.00 74.88 156 PHE A N 1
ATOM 1236 C CA . PHE A 1 156 ? 3.742 27.340 -5.437 1.00 74.88 156 PHE A CA 1
ATOM 1237 C C . PHE A 1 156 ? 4.941 27.746 -6.308 1.00 74.88 156 PHE A C 1
ATOM 1239 O O . PHE A 1 156 ? 4.879 28.787 -6.958 1.00 74.88 156 PHE A O 1
ATOM 1246 N N . VAL A 1 157 ? 6.009 26.941 -6.345 1.00 74.12 157 VAL A N 1
ATOM 1247 C CA . VAL A 1 157 ? 7.178 27.174 -7.197 1.00 74.12 157 VAL A CA 1
ATOM 1248 C C . VAL A 1 157 ? 6.970 26.430 -8.511 1.00 74.12 157 VAL A C 1
ATOM 1250 O O . VAL A 1 157 ? 7.102 25.213 -8.594 1.00 74.12 157 VAL A O 1
ATOM 1253 N N . SER A 1 158 ? 6.599 27.170 -9.553 1.00 65.00 158 SER A N 1
ATOM 1254 C CA . SER A 1 158 ? 6.353 26.610 -10.885 1.00 65.00 158 SER A CA 1
ATOM 1255 C C . SER A 1 158 ? 7.629 26.375 -11.696 1.00 65.00 158 SER A C 1
ATOM 1257 O O . SER A 1 158 ? 7.631 25.519 -12.576 1.00 65.00 158 SER A O 1
ATOM 1259 N N . ASP A 1 159 ? 8.697 27.130 -11.421 1.00 76.62 159 ASP A N 1
ATOM 1260 C CA . ASP A 1 159 ? 9.976 27.024 -12.124 1.00 76.62 159 ASP A CA 1
ATOM 1261 C C . ASP A 1 159 ? 11.135 27.087 -11.124 1.00 76.62 159 ASP A C 1
ATOM 1263 O O . ASP A 1 159 ? 11.426 28.125 -10.535 1.00 76.62 159 ASP A O 1
ATOM 1267 N N . VAL A 1 160 ? 11.769 25.937 -10.911 1.00 74.19 160 VAL A N 1
ATOM 1268 C CA . VAL A 1 160 ? 12.823 25.755 -9.907 1.00 74.19 160 VAL A CA 1
ATOM 1269 C C . VAL A 1 160 ? 14.120 26.452 -10.315 1.00 74.19 160 VAL A C 1
ATOM 1271 O O . VAL A 1 160 ? 14.886 26.867 -9.450 1.00 74.19 160 VAL A O 1
ATOM 1274 N N . GLU A 1 161 ? 14.396 26.564 -11.615 1.00 76.06 161 GLU A N 1
ATOM 1275 C CA . GLU A 1 161 ? 15.652 27.150 -12.098 1.00 76.06 161 GLU A CA 1
ATOM 1276 C C . GLU A 1 161 ? 15.621 28.670 -11.957 1.00 76.06 161 GLU A C 1
ATOM 1278 O O . GLU A 1 161 ? 16.581 29.259 -11.470 1.00 76.06 161 GLU A O 1
ATOM 1283 N N . LYS A 1 162 ? 14.467 29.281 -12.232 1.00 76.12 162 LYS A N 1
ATOM 1284 C CA . LYS A 1 162 ? 14.257 30.717 -12.042 1.00 76.12 162 LYS A CA 1
ATOM 1285 C C . LYS A 1 162 ? 14.343 31.161 -10.575 1.00 76.12 162 LYS A C 1
ATOM 1287 O O . LYS A 1 162 ? 14.889 32.220 -10.289 1.00 76.12 162 LYS A O 1
ATOM 1292 N N . GLU A 1 163 ? 13.825 30.361 -9.644 1.00 73.12 163 GLU A N 1
ATOM 1293 C CA . GLU A 1 163 ? 13.945 30.655 -8.205 1.00 73.12 163 GLU A CA 1
ATOM 1294 C C . GLU A 1 163 ? 15.389 30.518 -7.704 1.00 73.12 163 GLU A C 1
ATOM 1296 O O . GLU A 1 163 ? 15.807 31.262 -6.822 1.00 73.12 163 GLU A O 1
ATOM 1301 N N . LEU A 1 164 ? 16.175 29.593 -8.270 1.00 78.12 164 LEU A N 1
ATOM 1302 C CA . LEU A 1 164 ? 17.601 29.479 -7.947 1.00 78.12 164 LEU A CA 1
ATOM 1303 C C . LEU A 1 164 ? 18.392 30.691 -8.448 1.00 78.12 164 LEU A C 1
ATOM 1305 O O . LEU A 1 164 ? 19.222 31.200 -7.704 1.00 78.12 164 LEU A O 1
ATOM 1309 N N . GLU A 1 165 ? 18.107 31.172 -9.661 1.00 78.69 165 GLU A N 1
ATOM 1310 C C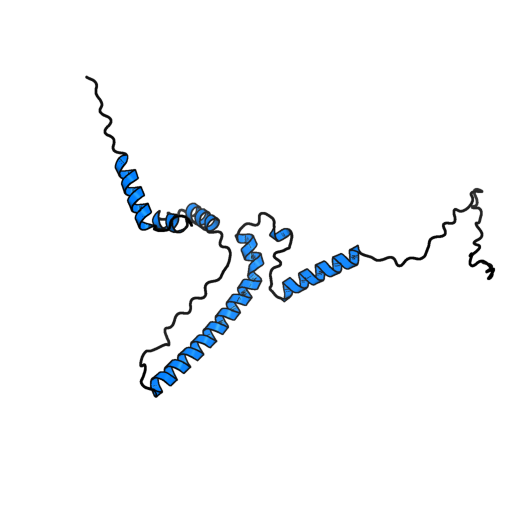A . GLU A 1 165 ? 18.722 32.395 -10.198 1.00 78.69 165 GLU A CA 1
ATOM 1311 C C . GLU A 1 165 ? 18.388 33.621 -9.336 1.00 78.69 165 GLU A C 1
ATOM 1313 O O . GLU A 1 165 ? 19.280 34.390 -8.990 1.00 78.69 165 GLU A O 1
ATOM 1318 N N . MET A 1 166 ? 17.128 33.772 -8.913 1.00 75.44 166 MET A N 1
ATOM 1319 C CA . MET A 1 166 ? 16.729 34.849 -7.999 1.00 75.44 166 MET A CA 1
ATOM 1320 C C . MET A 1 166 ? 17.437 34.763 -6.641 1.00 75.44 166 MET A C 1
ATOM 1322 O O . MET A 1 166 ? 17.817 35.787 -6.082 1.00 75.44 166 MET A O 1
ATOM 1326 N N . LEU A 1 167 ? 17.643 33.553 -6.118 1.00 78.69 167 LEU A N 1
ATOM 1327 C CA . LEU A 1 167 ? 18.353 33.345 -4.856 1.00 78.69 167 LEU A CA 1
ATOM 1328 C C . LEU A 1 167 ? 19.846 33.696 -4.973 1.00 78.69 167 LEU A C 1
ATOM 1330 O O . LEU A 1 167 ? 20.414 34.290 -4.061 1.00 78.69 167 LEU A O 1
ATOM 1334 N N . GLU A 1 168 ? 20.475 33.372 -6.105 1.00 78.81 168 GLU A N 1
ATOM 1335 C CA . GLU A 1 168 ? 21.854 33.780 -6.404 1.00 78.81 168 GLU A CA 1
ATOM 1336 C C . GLU A 1 168 ? 21.979 35.306 -6.565 1.00 78.81 168 GLU A C 1
ATOM 1338 O O . GLU A 1 168 ? 22.960 35.894 -6.103 1.00 78.81 168 GLU A O 1
ATOM 1343 N N . GLU A 1 169 ? 20.979 35.962 -7.165 1.00 77.62 169 GLU A N 1
ATOM 1344 C CA . GLU A 1 169 ? 20.903 37.426 -7.233 1.00 77.62 169 GLU A CA 1
ATOM 1345 C C . GLU A 1 169 ? 20.734 38.062 -5.840 1.00 77.62 169 GLU A C 1
ATOM 1347 O O . GLU A 1 169 ? 21.378 39.073 -5.559 1.00 77.62 169 GLU A O 1
ATOM 1352 N N . GLU A 1 170 ? 19.936 37.471 -4.944 1.00 72.06 170 GLU A N 1
ATOM 1353 C CA . GLU A 1 170 ? 19.753 37.947 -3.563 1.00 72.06 170 GLU A CA 1
ATOM 1354 C C . GLU A 1 170 ? 21.017 37.785 -2.701 1.00 72.06 170 GLU A C 1
ATOM 1356 O O . GLU A 1 170 ? 21.418 38.732 -2.015 1.00 72.06 170 GLU A O 1
ATOM 1361 N N . ASP A 1 171 ? 21.691 36.632 -2.768 1.00 72.25 171 ASP A N 1
ATOM 1362 C CA . ASP A 1 171 ? 22.947 36.387 -2.041 1.00 72.25 171 ASP A CA 1
ATOM 1363 C C . ASP A 1 171 ? 24.087 37.292 -2.554 1.00 72.25 171 ASP A C 1
ATOM 1365 O O . ASP A 1 171 ? 24.942 37.735 -1.780 1.00 72.25 171 ASP A O 1
ATOM 1369 N N . GLY A 1 172 ? 24.075 37.636 -3.848 1.00 61.75 172 GLY A N 1
ATOM 1370 C CA . GLY A 1 172 ? 25.020 38.568 -4.471 1.00 61.75 172 GLY A CA 1
ATOM 1371 C C . GLY A 1 172 ? 24.873 40.033 -4.034 1.00 61.75 172 GLY A C 1
ATOM 1372 O O . GLY A 1 172 ? 25.798 40.821 -4.234 1.00 61.75 172 GLY A O 1
ATOM 1373 N N . ILE A 1 173 ? 23.753 40.415 -3.407 1.00 54.84 173 ILE A N 1
ATOM 1374 C CA . ILE A 1 173 ? 23.475 41.794 -2.959 1.00 54.84 173 ILE A CA 1
ATOM 1375 C C . ILE A 1 173 ? 24.017 42.073 -1.536 1.00 54.84 173 ILE A C 1
ATOM 1377 O O . ILE A 1 173 ? 24.031 43.222 -1.090 1.00 54.84 173 ILE A O 1
ATOM 1381 N N . ILE A 1 174 ? 24.536 41.067 -0.818 1.00 48.97 174 ILE A N 1
ATOM 1382 C CA . ILE A 1 174 ? 24.966 41.214 0.590 1.00 48.97 174 ILE A CA 1
ATOM 1383 C C . ILE A 1 174 ? 26.354 41.876 0.755 1.00 48.97 174 ILE A C 1
ATOM 1385 O O . ILE A 1 174 ? 26.681 42.325 1.855 1.00 48.97 174 ILE A O 1
ATOM 1389 N N . ASP A 1 175 ? 27.150 42.057 -0.304 1.00 48.47 175 ASP A N 1
ATOM 1390 C CA . ASP A 1 175 ? 28.428 42.786 -0.210 1.00 48.47 175 ASP A CA 1
ATOM 1391 C C . ASP A 1 175 ? 28.211 44.310 -0.310 1.00 48.47 175 ASP A C 1
ATOM 1393 O O . ASP A 1 175 ? 28.609 44.972 -1.270 1.00 48.47 175 ASP A O 1
ATOM 1397 N N . VAL A 1 176 ? 27.521 44.892 0.679 1.00 49.59 176 VAL A N 1
ATOM 1398 C CA . VAL A 1 176 ? 27.532 46.348 0.866 1.00 49.59 176 VAL A CA 1
ATOM 1399 C C . VAL A 1 176 ? 28.847 46.693 1.566 1.00 49.59 176 VAL A C 1
ATOM 1401 O O . VAL A 1 176 ? 29.011 46.331 2.736 1.00 49.59 176 VAL A O 1
ATOM 1404 N N . PRO A 1 177 ? 29.791 47.399 0.914 1.00 47.50 177 PRO A N 1
ATOM 1405 C CA . PRO A 1 177 ? 30.996 47.840 1.589 1.00 47.50 177 PRO A CA 1
ATOM 1406 C C . PRO A 1 177 ? 30.573 48.798 2.702 1.00 47.50 177 PRO A C 1
ATOM 1408 O O . PRO A 1 177 ? 29.995 49.858 2.450 1.00 47.50 177 PRO A O 1
ATOM 1411 N N . VAL A 1 178 ? 30.832 48.405 3.949 1.00 54.59 178 VAL A N 1
ATOM 1412 C CA . VAL A 1 178 ? 30.745 49.310 5.092 1.00 54.59 178 VAL A CA 1
ATOM 1413 C C . VAL A 1 178 ? 31.840 50.345 4.881 1.00 54.59 178 VAL A C 1
ATOM 1415 O O . VAL A 1 178 ? 33.014 50.095 5.153 1.00 54.59 178 VAL A O 1
ATOM 1418 N N . ASP A 1 179 ? 31.454 51.488 4.323 1.00 50.69 179 ASP A N 1
ATOM 1419 C CA . ASP A 1 179 ? 32.319 52.647 4.188 1.00 50.69 179 ASP A CA 1
ATOM 1420 C C . ASP A 1 179 ? 32.645 53.131 5.606 1.00 50.69 179 ASP A C 1
ATOM 1422 O O . ASP A 1 179 ? 31.856 53.814 6.265 1.00 50.69 179 ASP A O 1
ATOM 1426 N N . HIS A 1 180 ? 33.792 52.693 6.128 1.00 53.56 180 HIS A N 1
ATOM 1427 C CA . HIS A 1 180 ? 34.378 53.251 7.336 1.00 53.56 180 HIS A CA 1
ATOM 1428 C C . HIS A 1 180 ? 34.913 54.647 7.006 1.00 53.56 180 HIS A C 1
ATOM 1430 O O . HIS A 1 180 ? 36.116 54.876 6.912 1.00 53.56 180 HIS A O 1
ATOM 1436 N N . ALA A 1 181 ? 34.002 55.606 6.861 1.00 49.09 181 ALA A N 1
ATOM 1437 C CA . ALA A 1 181 ? 34.333 56.995 7.098 1.00 49.09 181 ALA A CA 1
ATOM 1438 C C . ALA A 1 181 ? 34.615 57.139 8.598 1.00 49.09 181 ALA A C 1
ATOM 1440 O O . ALA A 1 181 ? 33.684 57.021 9.384 1.00 49.09 181 ALA A O 1
ATOM 1441 N N . HIS A 1 182 ? 35.888 57.302 8.974 1.00 42.31 182 HIS A N 1
ATOM 1442 C CA . HIS A 1 182 ? 36.390 58.169 10.054 1.00 42.31 182 HIS A CA 1
ATOM 1443 C C . HIS A 1 182 ? 37.907 57.965 10.236 1.00 42.31 182 HIS A C 1
ATOM 1445 O O . HIS A 1 182 ? 38.325 57.035 10.918 1.00 42.31 182 HIS A O 1
ATOM 1451 N N . GLU A 1 183 ? 38.715 58.812 9.589 1.00 36.31 183 GLU A N 1
ATOM 1452 C CA . GLU A 1 183 ? 39.596 59.848 10.186 1.00 36.31 183 GLU A CA 1
ATOM 1453 C C . GLU A 1 183 ? 40.535 60.445 9.127 1.00 36.31 183 GLU A C 1
ATOM 1455 O O . GLU A 1 183 ? 41.261 59.682 8.451 1.00 36.31 183 GLU A O 1
#

Radius of gyration: 37.93 Å; chains: 1; bounding box: 105×77×101 Å

Secondary structure (DSSP, 8-state):
----TTS-----PPPBPTTSPBP------------HHHHHHHHHHHHHHHHHHHT---SSSHHHHS---HHHHHHHHHHHHHHHHHHHHHHHHHHHHHHHHHHHHHHHHTS-----TTPPPP--------HHHHHHHHHHTTPPPPHHHHHHT-TT-S-HHHHHHHHHHHHTT----------